Protein AF-A0A158AQV6-F1 (afdb_monomer_lite)

Organism: NCBI:txid1777137

Structure (mmCIF, N/CA/C/O backbone):
data_AF-A0A158AQV6-F1
#
_entry.id   AF-A0A158AQV6-F1
#
loop_
_atom_site.group_PDB
_atom_site.id
_atom_site.type_symbol
_atom_site.label_atom_id
_atom_site.label_alt_id
_atom_site.label_comp_id
_atom_site.label_asym_id
_atom_site.label_entity_id
_atom_site.label_seq_id
_atom_site.pdbx_PDB_ins_code
_atom_site.Cartn_x
_atom_site.Cartn_y
_atom_site.Cartn_z
_atom_site.occupancy
_atom_site.B_iso_or_equiv
_atom_site.auth_seq_id
_atom_site.auth_comp_id
_atom_site.auth_asym_id
_atom_site.auth_atom_id
_atom_site.pdbx_PDB_model_num
ATOM 1 N N . MET A 1 1 ? -10.587 13.791 -18.181 1.00 39.28 1 MET A N 1
ATOM 2 C CA . MET A 1 1 ? -10.170 13.343 -16.833 1.00 39.28 1 MET A CA 1
ATOM 3 C C . MET A 1 1 ? -11.199 13.825 -15.824 1.00 39.28 1 MET A C 1
ATOM 5 O O . MET A 1 1 ? -11.402 15.026 -15.736 1.00 39.28 1 MET A O 1
ATOM 9 N N . LYS A 1 2 ? -11.903 12.918 -15.132 1.00 47.53 2 LYS A N 1
ATOM 10 C CA . LYS A 1 2 ? -12.776 13.282 -14.003 1.00 47.53 2 LYS A CA 1
ATOM 11 C C . LYS A 1 2 ? -11.887 13.420 -12.768 1.00 47.53 2 LYS A C 1
ATOM 13 O O . LYS A 1 2 ? -11.315 12.430 -12.331 1.00 47.53 2 LYS A O 1
ATOM 18 N N . THR A 1 3 ? -11.728 14.631 -12.252 1.00 57.47 3 THR A N 1
ATOM 19 C CA . THR A 1 3 ? -11.065 14.863 -10.966 1.00 57.47 3 THR A CA 1
ATOM 20 C C . THR A 1 3 ? -12.024 14.439 -9.857 1.00 57.47 3 THR A C 1
ATOM 22 O O . THR A 1 3 ? -13.159 14.919 -9.821 1.00 57.47 3 THR A O 1
ATOM 25 N N . LEU A 1 4 ? -11.610 13.507 -8.992 1.00 57.09 4 LEU A N 1
ATOM 26 C CA . LEU A 1 4 ? -12.392 13.168 -7.803 1.00 57.09 4 LEU A CA 1
ATOM 27 C C . LEU A 1 4 ? -12.493 14.412 -6.911 1.00 57.09 4 LEU A C 1
ATOM 29 O O . LEU A 1 4 ? -11.518 15.138 -6.731 1.00 57.09 4 LEU A O 1
ATOM 33 N N . THR A 1 5 ? -13.686 14.676 -6.382 1.00 64.00 5 THR A N 1
ATOM 34 C CA . THR A 1 5 ? -13.880 15.682 -5.332 1.00 64.00 5 THR A CA 1
ATOM 35 C C . THR A 1 5 ? -13.081 15.274 -4.090 1.00 64.00 5 THR A C 1
ATOM 37 O O . THR A 1 5 ? -12.783 14.093 -3.916 1.00 64.00 5 THR A O 1
ATOM 40 N N . LYS A 1 6 ? -12.739 16.225 -3.212 1.00 59.72 6 LYS A N 1
ATOM 41 C CA . LYS A 1 6 ? -11.959 15.961 -1.987 1.00 59.72 6 LYS A CA 1
ATOM 42 C C . LYS A 1 6 ? -12.541 14.803 -1.148 1.00 59.72 6 LYS A C 1
ATOM 44 O O . LYS A 1 6 ? -11.806 13.912 -0.746 1.00 59.72 6 LYS A O 1
ATOM 49 N N . ASP A 1 7 ? -13.871 14.721 -1.055 1.00 58.41 7 ASP A N 1
ATOM 50 C CA . ASP A 1 7 ? -14.598 13.612 -0.403 1.00 58.41 7 ASP A CA 1
ATOM 51 C C . ASP A 1 7 ? -14.469 12.249 -1.114 1.00 58.41 7 ASP A C 1
ATOM 53 O O . ASP A 1 7 ? -14.702 11.185 -0.538 1.00 58.41 7 ASP A O 1
ATOM 57 N N . GLY A 1 8 ? -14.181 12.255 -2.414 1.00 59.97 8 GLY A N 1
ATOM 58 C CA . GLY A 1 8 ? -13.852 11.061 -3.187 1.00 59.97 8 GLY A CA 1
ATOM 59 C C . GLY A 1 8 ? -12.421 10.589 -2.942 1.00 59.97 8 GLY A C 1
ATOM 60 O O . GLY A 1 8 ? -12.191 9.388 -2.892 1.00 59.97 8 GLY A O 1
ATOM 61 N N . GLN A 1 9 ? -11.485 11.518 -2.742 1.00 59.38 9 GLN A N 1
ATOM 62 C CA . GLN A 1 9 ? -10.086 11.223 -2.421 1.00 59.38 9 GLN A CA 1
ATOM 63 C C . GLN A 1 9 ? -9.940 10.602 -1.025 1.00 59.38 9 GLN A C 1
ATOM 65 O O . GLN A 1 9 ? -9.312 9.555 -0.894 1.00 59.38 9 GLN A O 1
ATOM 70 N N . ASP A 1 10 ? -10.616 11.165 -0.020 1.00 59.19 10 ASP A N 1
ATOM 71 C CA . ASP A 1 10 ? -10.553 10.682 1.370 1.00 59.19 10 ASP A CA 1
ATOM 72 C C . ASP A 1 10 ? -11.129 9.266 1.554 1.00 59.19 10 ASP A C 1
ATOM 74 O O . ASP A 1 10 ? -10.813 8.586 2.525 1.00 59.19 10 ASP A O 1
ATOM 78 N N . ARG A 1 11 ? -11.975 8.784 0.631 1.00 62.38 11 ARG A N 1
ATOM 79 C CA . ARG A 1 11 ? -12.499 7.405 0.672 1.00 62.38 11 ARG A CA 1
ATOM 80 C C . ARG A 1 11 ? -11.479 6.351 0.260 1.00 62.38 11 ARG A C 1
ATOM 82 O O . ARG A 1 11 ? -11.644 5.193 0.629 1.00 62.38 11 ARG A O 1
ATOM 89 N N . HIS A 1 12 ? -10.473 6.744 -0.512 1.00 67.81 12 HIS A N 1
ATOM 90 C CA . HIS A 1 12 ? -9.396 5.859 -0.950 1.00 67.81 12 HIS A CA 1
ATOM 91 C C . HIS A 1 12 ? -8.125 6.039 -0.113 1.00 67.81 12 HIS A C 1
ATOM 93 O O . HIS A 1 12 ? -7.173 5.285 -0.284 1.00 67.81 12 HIS A O 1
ATOM 99 N N . ASP A 1 13 ? -8.112 7.011 0.800 1.00 80.94 13 ASP A N 1
ATOM 100 C CA . ASP A 1 13 ? -7.027 7.200 1.749 1.00 80.94 13 ASP A CA 1
ATOM 101 C C . AS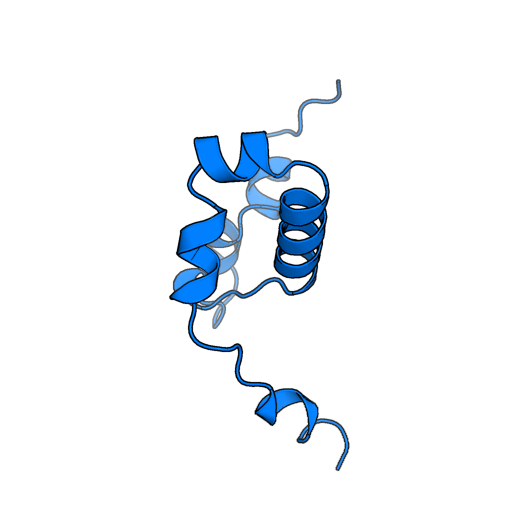P A 1 13 ? -7.276 6.354 3.006 1.00 80.94 13 ASP A C 1
ATOM 103 O O . ASP A 1 13 ? -8.137 6.646 3.838 1.00 80.94 13 ASP A O 1
ATOM 107 N N . VAL A 1 14 ? -6.489 5.289 3.149 1.00 79.75 14 VAL A N 1
ATOM 108 C CA . VAL A 1 14 ? -6.528 4.386 4.305 1.00 79.75 14 VAL A CA 1
ATOM 109 C C . VAL A 1 14 ? -6.233 5.135 5.610 1.00 79.75 14 VAL A C 1
ATOM 111 O O . VAL A 1 14 ? -6.809 4.804 6.648 1.00 79.75 14 VAL A O 1
ATOM 114 N N . ALA A 1 15 ? -5.400 6.182 5.582 1.00 82.44 15 ALA A N 1
ATOM 115 C CA . ALA A 1 15 ? -5.115 6.997 6.761 1.00 82.44 15 ALA A CA 1
ATOM 116 C C . ALA A 1 15 ? -6.326 7.849 7.170 1.00 82.44 15 ALA A C 1
ATOM 118 O O . ALA A 1 15 ? -6.615 7.986 8.362 1.00 82.44 15 ALA A O 1
ATOM 119 N N . ALA A 1 16 ? -7.073 8.382 6.201 1.00 83.25 16 ALA A N 1
ATOM 120 C CA . ALA A 1 16 ? -8.339 9.068 6.460 1.00 83.25 16 ALA A CA 1
ATOM 121 C C . ALA A 1 16 ? -9.431 8.087 6.925 1.00 83.25 16 ALA A C 1
ATOM 123 O O . ALA A 1 16 ? -10.248 8.417 7.789 1.00 83.25 16 ALA A O 1
ATOM 124 N N . LEU A 1 17 ? -9.422 6.855 6.408 1.00 82.56 17 LEU A N 1
ATOM 125 C CA . LEU A 1 17 ? -10.348 5.800 6.818 1.00 82.56 17 LEU A CA 1
ATOM 126 C C . LEU A 1 17 ? -10.102 5.349 8.266 1.00 82.56 17 LEU A C 1
ATOM 128 O O . LEU A 1 17 ? -11.059 5.203 9.028 1.00 82.56 17 LEU A O 1
ATOM 132 N N . AL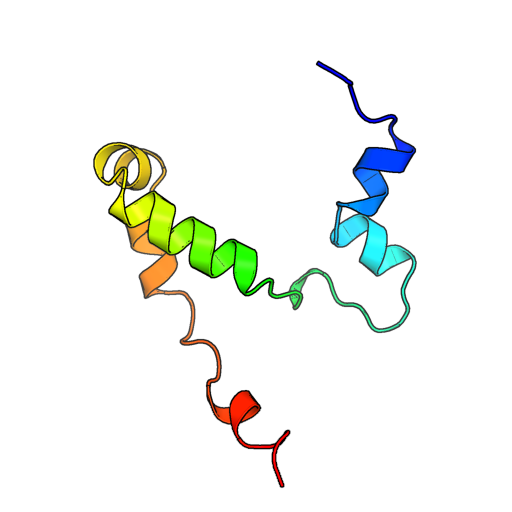A A 1 18 ? -8.840 5.197 8.675 1.00 85.50 18 ALA A N 1
ATOM 133 C CA . ALA A 1 18 ? -8.461 4.806 10.036 1.00 85.50 18 ALA A CA 1
ATOM 134 C C . ALA A 1 18 ? -8.917 5.812 11.108 1.00 85.50 18 ALA A C 1
ATOM 136 O O . ALA A 1 18 ? -9.208 5.428 12.236 1.00 85.50 18 ALA A O 1
ATOM 137 N N . GLN A 1 19 ? -9.074 7.092 10.758 1.00 85.38 19 GLN A N 1
ATOM 138 C CA . GLN A 1 19 ? -9.627 8.105 11.670 1.00 85.38 19 GLN A CA 1
ATOM 139 C C . GLN A 1 19 ? -11.129 7.921 11.937 1.00 85.38 19 GLN A C 1
ATOM 141 O O . GLN A 1 19 ? -11.660 8.468 12.903 1.00 85.38 19 GLN A O 1
ATOM 146 N N . ARG A 1 20 ? -11.833 7.183 11.072 1.00 84.19 20 ARG A N 1
ATOM 147 C CA . ARG A 1 20 ? -13.297 7.035 11.098 1.00 84.19 20 ARG A CA 1
ATOM 148 C C . ARG A 1 20 ? -13.742 5.631 11.498 1.00 84.19 20 ARG A C 1
ATOM 150 O O . ARG A 1 20 ? -14.854 5.474 11.997 1.00 84.19 20 ARG A O 1
ATOM 157 N N . VAL A 1 21 ? -12.901 4.624 11.270 1.00 81.81 21 VAL A N 1
ATOM 158 C CA . VAL A 1 21 ? -13.194 3.215 11.549 1.00 81.81 21 VAL A CA 1
ATOM 159 C C . VAL A 1 21 ? -12.443 2.774 12.800 1.00 81.81 21 VAL A C 1
ATOM 161 O O . VAL A 1 21 ? -11.226 2.605 12.789 1.00 81.81 21 VAL A O 1
ATOM 164 N N . ALA A 1 22 ? -13.180 2.555 13.889 1.00 79.62 22 ALA A N 1
ATOM 165 C CA . ALA A 1 22 ? -12.604 2.043 15.126 1.00 79.62 22 ALA A CA 1
ATOM 166 C C . ALA A 1 22 ? -11.972 0.657 14.900 1.00 79.62 22 ALA A C 1
ATOM 168 O O . ALA A 1 22 ? -12.623 -0.251 14.385 1.00 79.62 22 ALA A O 1
ATOM 169 N N . GLY A 1 23 ? -10.707 0.500 15.298 1.00 80.19 23 GLY A N 1
ATOM 170 C CA . GLY A 1 23 ? -9.953 -0.751 15.156 1.00 80.19 23 GLY A CA 1
ATOM 171 C C . GLY A 1 23 ? -9.213 -0.919 13.825 1.00 80.19 23 GLY A C 1
ATOM 172 O O . GLY A 1 23 ? -8.463 -1.883 13.686 1.00 80.19 23 GLY A O 1
ATOM 173 N N . LEU A 1 24 ? -9.368 0.010 12.874 1.00 81.31 24 LEU A N 1
ATOM 174 C CA . LEU A 1 24 ? -8.529 0.059 11.679 1.00 81.31 24 LEU A CA 1
ATOM 175 C C . LEU A 1 24 ? -7.240 0.824 11.993 1.00 81.31 24 LEU A C 1
ATOM 177 O O . LEU A 1 24 ? -7.269 2.013 12.296 1.00 81.31 24 LEU A O 1
ATOM 181 N N . ASP A 1 25 ? -6.107 0.139 11.891 1.00 81.56 25 ASP A N 1
ATOM 182 C CA . ASP A 1 25 ? -4.783 0.743 12.004 1.00 81.56 25 ASP A CA 1
ATOM 183 C C . ASP A 1 25 ? -4.166 0.864 10.607 1.00 81.56 25 ASP A C 1
ATOM 185 O O . ASP A 1 25 ? -3.794 -0.138 9.995 1.00 81.56 25 ASP A O 1
ATOM 189 N N . ALA A 1 26 ? -4.052 2.095 10.104 1.00 82.06 26 ALA A N 1
ATOM 190 C CA . ALA A 1 26 ? -3.461 2.366 8.795 1.00 82.06 26 ALA A CA 1
ATOM 191 C C . ALA A 1 26 ? -1.997 1.911 8.699 1.00 82.06 26 ALA A C 1
ATOM 193 O O . ALA A 1 26 ? -1.561 1.513 7.624 1.00 82.06 26 ALA A O 1
ATOM 194 N N . ALA A 1 27 ? -1.246 1.910 9.808 1.00 81.06 27 ALA A N 1
ATOM 195 C CA . ALA A 1 27 ? 0.143 1.449 9.815 1.00 81.06 27 ALA A CA 1
ATOM 196 C C . ALA A 1 27 ? 0.260 -0.079 9.690 1.00 81.06 27 ALA A C 1
ATOM 198 O O . ALA A 1 27 ? 1.329 -0.595 9.371 1.00 81.06 27 ALA A O 1
ATOM 199 N N . ARG A 1 28 ? -0.832 -0.806 9.950 1.00 79.56 28 ARG A N 1
ATOM 200 C CA . ARG A 1 28 ? -0.922 -2.269 9.836 1.00 79.56 28 ARG A CA 1
ATOM 201 C C . ARG A 1 28 ? -1.792 -2.726 8.672 1.00 79.56 28 ARG A C 1
ATOM 203 O O . ARG A 1 28 ? -1.984 -3.930 8.500 1.00 79.56 28 ARG A O 1
ATOM 210 N N . TYR A 1 29 ? -2.339 -1.792 7.903 1.00 81.88 29 TYR A N 1
ATOM 211 C CA . TYR A 1 29 ? -3.132 -2.113 6.733 1.00 81.88 29 TYR A CA 1
ATOM 212 C C . TYR A 1 29 ? -2.227 -2.699 5.647 1.00 81.88 29 TYR A C 1
ATOM 214 O O . TYR A 1 29 ? -1.198 -2.123 5.301 1.00 81.88 29 TYR A O 1
ATOM 222 N N . PHE A 1 30 ? -2.624 -3.853 5.121 1.00 79.31 30 PHE A N 1
ATOM 223 C CA . PHE A 1 30 ? -1.938 -4.529 4.031 1.00 79.31 30 PHE A CA 1
ATOM 224 C C . PHE A 1 30 ? -2.944 -4.821 2.924 1.00 79.31 30 PHE A C 1
ATOM 226 O O . PHE A 1 30 ? -4.005 -5.390 3.185 1.00 79.31 30 PHE A O 1
ATOM 233 N N . ASP A 1 31 ? -2.588 -4.436 1.703 1.00 83.56 31 ASP A N 1
ATOM 234 C CA . ASP A 1 31 ? -3.403 -4.618 0.510 1.00 83.56 31 ASP A CA 1
ATOM 235 C C . ASP A 1 31 ? -2.725 -5.640 -0.405 1.00 83.56 31 ASP A C 1
ATOM 237 O O . ASP A 1 31 ? -1.686 -5.368 -1.010 1.00 83.56 31 ASP A O 1
ATOM 241 N N . ALA A 1 32 ? -3.291 -6.846 -0.447 1.00 82.38 32 ALA A N 1
ATOM 242 C CA . ALA A 1 32 ? -2.717 -7.959 -1.194 1.00 82.38 32 ALA A CA 1
ATOM 243 C C . ALA A 1 32 ? -2.776 -7.745 -2.715 1.00 82.38 32 ALA A C 1
ATOM 245 O O . ALA A 1 32 ? -1.892 -8.222 -3.425 1.00 82.38 32 ALA A O 1
ATOM 246 N N . ASP A 1 33 ? -3.782 -7.017 -3.205 1.00 81.38 33 ASP A N 1
ATOM 247 C CA . ASP A 1 33 ? -3.924 -6.733 -4.633 1.00 81.38 33 ASP A CA 1
ATOM 248 C C . ASP A 1 33 ? -2.895 -5.680 -5.057 1.00 81.38 33 ASP A C 1
ATOM 250 O O . ASP A 1 33 ? -2.227 -5.843 -6.078 1.00 81.38 33 ASP A O 1
ATOM 254 N N . ALA A 1 34 ? -2.676 -4.655 -4.224 1.00 84.25 34 ALA A N 1
ATOM 255 C CA . ALA A 1 34 ? -1.629 -3.663 -4.465 1.00 84.25 34 ALA A CA 1
ATOM 256 C C . ALA A 1 34 ? -0.214 -4.282 -4.470 1.00 84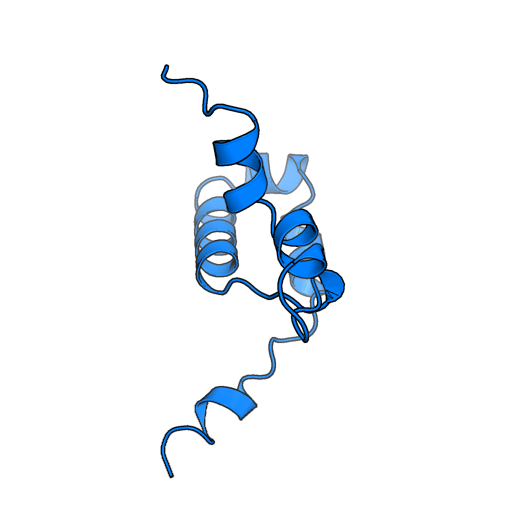.25 34 ALA A C 1
ATOM 258 O O . ALA A 1 34 ? 0.626 -3.886 -5.282 1.00 84.25 34 ALA A O 1
ATOM 259 N N . ASP A 1 35 ? 0.057 -5.263 -3.599 1.00 85.19 35 ASP A N 1
ATOM 260 C CA . ASP A 1 35 ? 1.327 -6.007 -3.596 1.00 85.19 35 ASP A CA 1
ATOM 261 C C . ASP A 1 35 ? 1.526 -6.824 -4.883 1.00 85.19 35 ASP A C 1
ATOM 263 O O . ASP A 1 35 ? 2.592 -6.778 -5.504 1.00 85.19 35 ASP A O 1
ATOM 267 N N . GLU A 1 36 ? 0.494 -7.548 -5.324 1.00 86.19 36 GLU A N 1
ATOM 268 C CA . GLU A 1 36 ? 0.550 -8.313 -6.571 1.00 86.19 36 GLU A CA 1
ATOM 269 C C . GLU A 1 36 ? 0.768 -7.393 -7.778 1.00 86.19 36 GLU A C 1
ATOM 271 O O . GLU A 1 36 ? 1.652 -7.646 -8.601 1.00 86.19 36 GLU A O 1
ATOM 276 N N . GLU A 1 37 ? 0.031 -6.284 -7.863 1.00 86.25 37 GLU A N 1
ATOM 277 C CA . GLU A 1 37 ? 0.205 -5.300 -8.931 1.00 86.25 37 GLU A CA 1
ATOM 278 C C . GLU A 1 37 ? 1.622 -4.716 -8.943 1.00 86.25 37 GLU A C 1
ATOM 280 O O . GLU A 1 37 ? 2.220 -4.564 -10.016 1.00 86.25 37 GLU A O 1
ATOM 285 N N . LEU A 1 38 ? 2.205 -4.456 -7.767 1.00 85.62 38 LEU A N 1
ATOM 286 C CA . LEU A 1 38 ? 3.590 -4.015 -7.644 1.00 85.62 38 LEU A CA 1
ATOM 287 C C . LEU A 1 38 ? 4.568 -5.086 -8.147 1.00 85.62 38 LEU A C 1
ATOM 289 O O . LEU A 1 38 ? 5.462 -4.764 -8.935 1.00 85.62 38 LEU A O 1
ATOM 293 N N . ARG A 1 39 ? 4.398 -6.359 -7.765 1.00 85.38 39 ARG A N 1
ATOM 294 C CA . ARG A 1 39 ? 5.248 -7.468 -8.248 1.00 85.38 39 ARG A CA 1
ATOM 295 C C . ARG A 1 39 ? 5.180 -7.624 -9.767 1.00 85.38 39 ARG A C 1
ATOM 297 O O . ARG A 1 39 ? 6.218 -7.774 -10.428 1.00 85.38 39 ARG A O 1
ATOM 304 N N . VAL A 1 40 ? 3.984 -7.523 -10.340 1.00 88.12 40 VAL A N 1
ATOM 305 C CA . VAL A 1 40 ? 3.778 -7.560 -11.794 1.00 88.12 40 VAL A CA 1
ATOM 306 C C . VAL A 1 40 ? 4.440 -6.355 -12.469 1.00 88.12 40 VAL A C 1
ATOM 308 O O . VAL A 1 40 ? 5.141 -6.519 -13.473 1.00 88.12 40 VAL A O 1
ATOM 311 N N . ALA A 1 41 ? 4.282 -5.150 -11.918 1.00 85.44 41 ALA A N 1
ATOM 312 C CA . ALA A 1 41 ? 4.868 -3.927 -12.465 1.00 85.44 41 ALA A CA 1
ATOM 313 C C . ALA A 1 41 ? 6.404 -3.949 -12.433 1.00 85.44 41 ALA A C 1
ATOM 315 O O . ALA A 1 41 ? 7.041 -3.602 -13.432 1.00 85.44 41 ALA A O 1
ATOM 316 N N . VAL A 1 42 ? 7.003 -4.415 -11.332 1.00 90.38 42 VAL A N 1
ATOM 317 C CA . VAL A 1 42 ? 8.460 -4.581 -11.198 1.00 90.38 42 VAL A CA 1
ATOM 318 C C . VAL A 1 42 ? 8.997 -5.556 -12.246 1.00 90.38 42 VAL A C 1
ATOM 320 O O . VAL A 1 42 ? 10.017 -5.277 -12.879 1.00 90.38 42 VAL A O 1
ATOM 323 N N . THR A 1 43 ? 8.281 -6.656 -12.488 1.00 87.50 43 THR A N 1
ATOM 324 C CA . THR A 1 43 ? 8.650 -7.649 -13.511 1.00 87.50 43 THR A CA 1
ATOM 325 C C . THR A 1 43 ? 8.536 -7.081 -14.925 1.00 87.50 43 THR A C 1
ATOM 327 O O . THR A 1 43 ? 9.398 -7.319 -15.772 1.00 87.50 43 THR A O 1
ATOM 330 N N . ARG A 1 44 ? 7.482 -6.301 -15.196 1.00 91.31 44 ARG A N 1
ATOM 331 C CA . ARG A 1 44 ? 7.226 -5.716 -16.517 1.00 91.31 44 ARG A CA 1
ATOM 332 C C . ARG A 1 44 ? 8.207 -4.593 -16.857 1.00 91.31 44 ARG A C 1
ATOM 334 O O . ARG A 1 44 ? 8.613 -4.475 -18.013 1.00 91.31 44 ARG A O 1
ATOM 341 N N . TRP A 1 45 ? 8.572 -3.760 -15.880 1.00 92.00 45 TRP A N 1
ATOM 342 C CA . TRP A 1 45 ? 9.376 -2.547 -16.072 1.00 92.00 45 TRP A CA 1
ATOM 343 C C . TRP A 1 45 ? 10.605 -2.505 -15.148 1.00 92.00 45 TRP A C 1
ATOM 345 O O . TRP A 1 45 ? 10.715 -1.630 -14.283 1.00 92.00 45 TRP A O 1
ATOM 355 N N . PRO A 1 46 ? 11.592 -3.390 -15.361 1.00 85.69 46 PRO A N 1
ATOM 356 C CA . PRO A 1 46 ? 12.711 -3.565 -14.434 1.00 85.69 46 PRO A CA 1
ATOM 357 C C . PRO A 1 46 ? 13.616 -2.328 -14.318 1.00 85.69 46 PRO A C 1
ATOM 359 O O . PRO A 1 46 ? 14.138 -2.031 -13.244 1.00 85.69 46 PRO A O 1
ATOM 362 N N . VAL A 1 47 ? 13.791 -1.567 -15.405 1.00 90.88 47 VAL A N 1
ATOM 363 C CA . VAL A 1 47 ? 14.604 -0.335 -15.392 1.00 90.88 47 VAL A CA 1
ATOM 364 C C . VAL A 1 47 ? 13.945 0.742 -14.533 1.00 90.88 47 VAL A C 1
ATOM 366 O O . VAL A 1 47 ? 14.609 1.351 -13.697 1.00 90.88 47 VAL A O 1
ATOM 369 N N . LEU A 1 48 ? 12.635 0.945 -14.700 1.00 89.94 48 LEU A N 1
ATOM 370 C CA . LEU A 1 48 ? 11.880 1.920 -13.916 1.00 89.94 48 LEU A CA 1
ATOM 371 C C . LEU A 1 48 ? 11.854 1.525 -12.437 1.00 89.94 48 LEU A C 1
ATOM 373 O O . LEU A 1 48 ? 12.116 2.363 -11.579 1.00 89.94 48 LEU A O 1
ATOM 377 N N . ALA A 1 49 ? 11.636 0.242 -12.143 1.00 88.31 49 ALA A N 1
ATOM 378 C CA . ALA A 1 49 ? 11.670 -0.276 -10.780 1.00 88.31 49 ALA A CA 1
ATOM 379 C C . ALA A 1 49 ? 13.020 -0.028 -10.091 1.00 88.31 49 ALA A C 1
ATOM 381 O O . ALA A 1 49 ? 13.059 0.332 -8.916 1.00 88.31 49 ALA A O 1
ATOM 382 N N . ARG A 1 50 ? 14.133 -0.166 -10.823 1.00 84.56 50 ARG A N 1
ATOM 383 C CA . ARG A 1 50 ? 15.473 0.112 -10.294 1.00 84.56 50 ARG A CA 1
ATOM 384 C C . ARG A 1 50 ? 15.707 1.601 -10.047 1.00 84.56 50 ARG A C 1
ATOM 386 O O . ARG A 1 50 ? 16.280 1.946 -9.019 1.00 84.56 50 ARG A O 1
ATOM 393 N N . LEU A 1 51 ? 15.245 2.469 -10.948 1.00 90.06 51 LEU A N 1
ATOM 394 C CA . LEU A 1 51 ? 15.318 3.925 -10.769 1.00 90.06 51 LEU A CA 1
ATOM 395 C C . LEU A 1 51 ? 14.493 4.396 -9.568 1.00 90.06 51 LEU A C 1
ATOM 397 O O . LEU A 1 51 ? 14.923 5.280 -8.837 1.00 90.06 51 LEU A O 1
ATOM 401 N N . MET A 1 52 ? 13.340 3.769 -9.340 1.00 86.56 52 MET A N 1
ATOM 402 C CA . MET A 1 52 ? 12.483 4.027 -8.183 1.00 86.56 52 MET A CA 1
ATOM 403 C C . MET A 1 52 ? 12.927 3.277 -6.914 1.00 86.56 52 MET A C 1
ATOM 405 O O . MET A 1 52 ? 12.244 3.351 -5.900 1.00 86.56 52 MET A O 1
ATOM 409 N N . MET A 1 53 ? 14.046 2.542 -6.959 1.00 84.44 53 MET A N 1
ATOM 410 C CA . MET A 1 53 ? 14.575 1.729 -5.851 1.00 84.44 53 MET A CA 1
ATOM 411 C C . MET A 1 53 ? 13.578 0.689 -5.285 1.00 84.44 53 MET A C 1
ATOM 413 O O . MET A 1 53 ? 13.745 0.205 -4.168 1.00 84.44 53 MET A O 1
ATOM 417 N N . LEU A 1 54 ? 12.578 0.279 -6.075 1.00 78.50 54 LEU A N 1
ATOM 418 C CA . LEU A 1 54 ? 11.501 -0.639 -5.665 1.00 78.50 54 LEU A CA 1
ATOM 419 C C . LEU A 1 54 ? 11.975 -2.092 -5.518 1.00 78.50 54 LEU A C 1
ATOM 421 O O . LEU A 1 54 ? 11.419 -2.857 -4.739 1.00 78.50 54 LEU A O 1
ATOM 425 N N . ALA A 1 55 ? 13.028 -2.475 -6.244 1.00 63.41 55 ALA A N 1
ATOM 426 C CA . ALA A 1 55 ? 13.548 -3.844 -6.243 1.00 63.41 55 ALA A CA 1
ATOM 427 C C . ALA A 1 55 ? 14.274 -4.241 -4.939 1.00 63.41 55 ALA A C 1
ATOM 429 O O . ALA A 1 55 ? 14.465 -5.429 -4.702 1.00 63.41 55 ALA A O 1
ATOM 430 N N . LEU A 1 56 ? 14.688 -3.272 -4.109 1.00 57.09 56 LEU A N 1
ATOM 431 C CA . LEU A 1 56 ? 15.389 -3.534 -2.843 1.00 57.09 56 LEU A CA 1
ATOM 432 C C . LEU A 1 56 ? 14.423 -3.575 -1.647 1.00 57.09 56 LEU A C 1
ATOM 434 O O . LEU A 1 56 ? 14.590 -4.392 -0.748 1.00 57.09 56 LEU A O 1
ATOM 438 N N . ALA A 1 57 ? 13.375 -2.746 -1.676 1.00 54.88 57 ALA A N 1
ATOM 439 C CA . ALA A 1 57 ? 12.380 -2.655 -0.606 1.00 54.88 57 ALA A CA 1
ATOM 440 C C . ALA A 1 57 ? 11.567 -3.950 -0.414 1.00 54.88 57 ALA A C 1
ATOM 442 O O . ALA A 1 57 ? 11.114 -4.227 0.690 1.00 54.88 57 ALA A O 1
ATOM 443 N N . ASN A 1 58 ? 11.422 -4.763 -1.467 1.00 52.34 58 ASN A N 1
ATOM 444 C CA . ASN A 1 58 ? 10.666 -6.017 -1.411 1.00 52.34 58 ASN A CA 1
ATOM 445 C C . ASN A 1 58 ? 11.461 -7.212 -0.846 1.00 52.34 58 ASN A C 1
ATOM 447 O O . ASN A 1 58 ? 10.886 -8.272 -0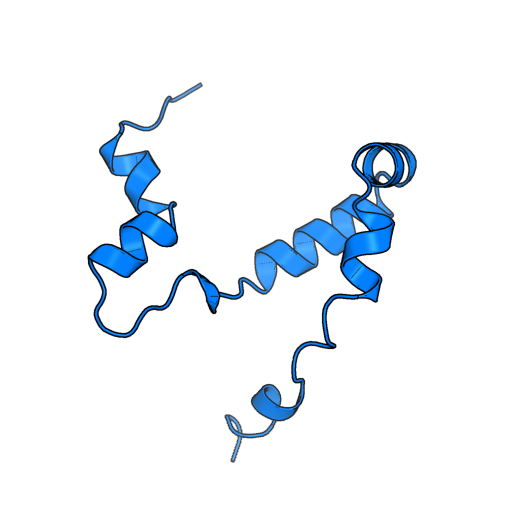.634 1.00 52.34 58 ASN A O 1
ATOM 451 N N . ILE A 1 59 ? 12.778 -7.071 -0.638 1.00 49.00 59 ILE A N 1
ATOM 452 C CA . ILE A 1 59 ? 13.619 -8.125 -0.037 1.00 49.00 59 ILE A CA 1
ATOM 453 C C . ILE A 1 59 ? 13.649 -7.997 1.495 1.00 49.00 59 ILE A C 1
ATOM 455 O O . ILE A 1 59 ? 13.707 -9.011 2.184 1.00 49.00 59 ILE A O 1
ATOM 459 N N . ASP A 1 60 ? 13.557 -6.770 2.021 1.00 43.66 60 ASP A N 1
ATOM 460 C CA . ASP A 1 60 ? 13.516 -6.487 3.466 1.00 43.66 60 ASP A CA 1
ATOM 461 C C . ASP A 1 60 ? 12.091 -6.427 4.043 1.00 43.66 60 ASP A C 1
ATOM 463 O O . ASP A 1 60 ? 11.917 -6.344 5.262 1.00 43.66 60 ASP A O 1
ATOM 467 N N . ALA A 1 61 ? 11.057 -6.477 3.197 1.00 46.66 61 ALA A N 1
ATOM 468 C CA . ALA A 1 61 ? 9.695 -6.676 3.671 1.00 46.66 61 ALA A CA 1
ATOM 469 C C . ALA A 1 61 ? 9.617 -8.077 4.307 1.00 46.66 61 ALA A C 1
ATOM 471 O O . ALA A 1 61 ? 9.905 -9.064 3.622 1.00 46.66 61 ALA A O 1
ATOM 472 N N . PRO A 1 62 ? 9.279 -8.200 5.608 1.00 40.19 62 PRO A N 1
ATOM 473 C CA . PRO A 1 62 ? 9.175 -9.507 6.238 1.00 40.19 62 PRO A CA 1
ATOM 474 C C . PRO A 1 62 ? 8.190 -10.355 5.427 1.00 40.19 62 PRO A C 1
ATOM 476 O O . PRO A 1 62 ? 7.153 -9.820 5.021 1.00 40.19 62 PRO A O 1
ATOM 479 N N . PRO A 1 63 ? 8.495 -11.643 5.173 1.00 44.88 63 PRO A N 1
ATOM 480 C CA . PRO A 1 63 ? 7.600 -12.510 4.424 1.00 44.88 63 PRO A CA 1
ATOM 481 C C . PRO A 1 63 ? 6.226 -12.431 5.080 1.00 44.88 63 PRO A C 1
ATOM 483 O O . PRO A 1 63 ? 6.091 -12.700 6.278 1.00 44.88 63 PRO A O 1
ATOM 486 N N . GLY A 1 64 ? 5.241 -11.973 4.304 1.00 51.41 64 GLY A N 1
ATOM 487 C CA . GLY A 1 64 ? 3.853 -11.931 4.729 1.00 51.41 64 GLY A CA 1
ATOM 488 C C . GLY A 1 64 ? 3.507 -13.286 5.323 1.00 51.41 64 GLY A C 1
ATOM 489 O O . GLY A 1 64 ? 3.763 -14.318 4.713 1.00 51.41 64 GLY A O 1
ATOM 490 N N . ASP A 1 65 ? 3.038 -13.270 6.565 1.00 49.00 65 ASP A N 1
ATOM 491 C CA . ASP A 1 65 ? 2.750 -14.457 7.355 1.00 49.00 65 ASP A CA 1
ATOM 492 C C . ASP A 1 65 ? 1.683 -15.325 6.662 1.00 49.00 65 ASP A C 1
ATOM 494 O O . ASP A 1 65 ? 0.480 -15.189 6.903 1.00 49.00 65 ASP A O 1
ATOM 498 N N . ASP A 1 66 ? 2.144 -16.232 5.799 1.00 50.03 66 ASP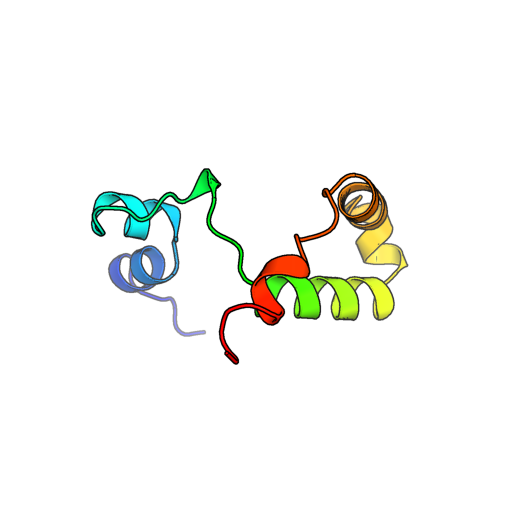 A N 1
ATOM 499 C CA . ASP A 1 66 ? 1.357 -17.244 5.090 1.00 50.03 66 ASP A CA 1
ATOM 500 C C . ASP A 1 66 ? 0.618 -18.196 6.050 1.00 50.03 66 ASP A C 1
ATOM 502 O O . ASP A 1 66 ? -0.233 -18.979 5.620 1.00 50.03 66 ASP A O 1
ATOM 506 N N . ARG A 1 67 ? 0.8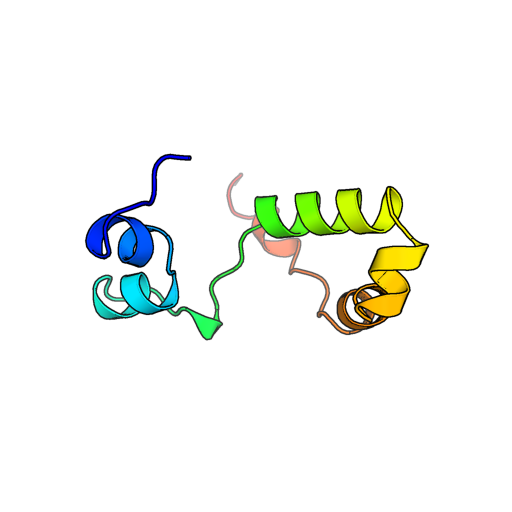59 -18.118 7.370 1.00 49.09 67 ARG A N 1
ATOM 507 C CA . ARG A 1 67 ? 0.129 -18.917 8.367 1.00 49.09 67 ARG A CA 1
ATOM 508 C C . ARG A 1 67 ? -1.349 -18.543 8.464 1.00 49.09 67 ARG A C 1
ATOM 510 O O . ARG A 1 67 ? -2.154 -19.396 8.825 1.00 49.09 67 ARG A O 1
ATOM 517 N N . ARG A 1 68 ? -1.749 -17.324 8.078 1.00 49.72 68 ARG A N 1
ATOM 518 C CA . ARG A 1 68 ? -3.157 -16.889 8.182 1.00 49.72 68 ARG A CA 1
ATOM 519 C C . ARG A 1 68 ? -4.085 -17.424 7.091 1.00 49.72 68 ARG A C 1
ATOM 521 O O . ARG A 1 68 ? -5.299 -17.343 7.255 1.00 49.72 68 ARG A O 1
ATOM 528 N N . LYS A 1 69 ? -3.562 -18.023 6.013 1.00 45.75 69 LYS A N 1
ATOM 529 C CA . LYS A 1 69 ? -4.415 -18.721 5.031 1.00 45.75 69 LYS A CA 1
ATOM 530 C C . LYS A 1 69 ? -4.880 -20.104 5.512 1.00 45.75 69 LYS A C 1
ATOM 532 O O . LYS A 1 69 ? -5.843 -20.621 4.956 1.00 45.75 69 LYS A O 1
ATOM 537 N N . ALA A 1 70 ? -4.259 -20.680 6.547 1.00 43.09 70 ALA A N 1
ATOM 538 C CA . ALA A 1 70 ? -4.603 -22.017 7.041 1.00 43.09 70 ALA A CA 1
ATOM 539 C C . ALA A 1 70 ? -5.732 -22.039 8.093 1.00 43.09 70 ALA A C 1
ATOM 541 O O . ALA A 1 70 ? -6.403 -23.056 8.226 1.00 43.09 70 ALA A O 1
ATOM 542 N N . GLU A 1 71 ? -5.988 -20.940 8.811 1.00 39.50 71 GLU A N 1
ATOM 543 C CA . GLU A 1 71 ? -6.973 -20.927 9.914 1.00 39.50 71 GLU A CA 1
ATOM 544 C C . GLU A 1 71 ? -8.405 -20.557 9.493 1.00 39.50 71 GLU A C 1
ATOM 546 O O . GLU A 1 71 ? -9.336 -20.763 10.261 1.00 39.50 71 GLU A O 1
ATOM 551 N N . ILE A 1 72 ? -8.624 -20.062 8.269 1.00 47.00 72 ILE A N 1
ATOM 552 C CA . ILE A 1 72 ? -9.973 -19.695 7.778 1.00 47.00 72 ILE A CA 1
ATOM 553 C C . ILE A 1 72 ? -10.683 -20.900 7.112 1.00 47.00 72 ILE A C 1
ATOM 555 O O . ILE A 1 72 ? -11.800 -20.781 6.617 1.00 47.00 72 ILE A O 1
ATOM 559 N N . SER A 1 73 ? -10.061 -22.085 7.101 1.00 44.00 73 SER A N 1
ATOM 560 C CA . SER A 1 73 ? -10.613 -23.295 6.465 1.00 44.00 73 SER A CA 1
ATOM 561 C C . SER A 1 73 ? -10.766 -24.504 7.400 1.00 44.00 73 SER A C 1
ATOM 563 O O . SER A 1 73 ? -10.868 -25.626 6.909 1.00 44.00 73 SER A O 1
ATOM 565 N N . ALA A 1 74 ? -10.801 -24.295 8.721 1.00 39.50 74 ALA A N 1
ATOM 566 C CA . ALA A 1 74 ? -11.064 -25.347 9.710 1.00 39.50 74 ALA A CA 1
ATOM 567 C C . ALA A 1 74 ? -12.423 -25.163 10.398 1.00 39.50 74 ALA A C 1
ATOM 569 O O . ALA A 1 74 ? -12.754 -24.007 10.747 1.00 39.50 74 ALA A O 1
#

InterPro domains:
  IPR024487 Cellulose biosynthesis protein BcsR-like [PF10945] (12-50)

pLDDT: mean 70.25, std 17.27, range [39.28, 92.0]

Foldseek 3Di:
DDDDDPVRVLVPDLVSVPVVDPPRDSVPDDDPVVVVVLVVCCVVCVPVCVVVVVVVVVVPPPPDPPVVVPVVPD

Sequence (74 aa):
MKTLTKDGQDRHDVAALAQRVAGLDAARYFDADADEELRVAVTRWPVLARLMMLALANIDAPPGDDRRKAEISA

Radius of gyration: 16.28 Å; chains: 1; bounding box: 30×41×32 Å

Secondary structure (DSSP, 8-state):
--PPPHHHHTTT-HHHHHTTSTT--GGG---HHHHHHHHHHHHH-HHHHHHTTHHHHHHHSPPP-GGGGTGGG-